Protein AF-I1C6K5-F1 (afdb_monomer_lite)

pLDDT: mean 70.8, std 8.44, range [43.22, 85.19]

Secondary structure (DSSP, 8-state):
-PPPHHHHHHHHHHHHHHHH-TT-HHHHHHHSHHHHHHHTTGGG--HHHHHHHHHHHHHHHHHHHSTT-----HHHHTTTEEEPTTT-SEEEHHHHHHHHHHHH-

Structure (mmCIF, N/CA/C/O backbone):
data_AF-I1C6K5-F1
#
_entry.id   AF-I1C6K5-F1
#
loop_
_atom_site.group_PDB
_atom_site.id
_atom_site.type_symbol
_atom_site.label_atom_id
_atom_site.label_alt_id
_atom_site.label_comp_id
_atom_site.label_asym_id
_atom_site.label_entity_id
_atom_site.label_seq_id
_atom_site.pdbx_PDB_ins_code
_atom_site.Cartn_x
_atom_site.Cartn_y
_atom_site.Cartn_z
_atom_site.occupancy
_atom_site.B_iso_or_equiv
_atom_site.auth_seq_id
_atom_site.auth_comp_id
_atom_site.auth_asym_id
_atom_site.auth_atom_id
_atom_site.pdbx_PDB_model_num
ATOM 1 N N . MET A 1 1 ? 18.041 -13.671 -10.545 1.00 43.22 1 MET A N 1
ATOM 2 C CA . MET A 1 1 ? 17.568 -13.938 -11.923 1.00 43.22 1 MET A CA 1
ATOM 3 C C . MET A 1 1 ? 17.510 -12.597 -12.622 1.00 43.22 1 MET A C 1
ATOM 5 O O . MET A 1 1 ? 16.742 -11.748 -12.189 1.00 43.22 1 MET A O 1
ATOM 9 N N . SER A 1 2 ? 18.395 -12.381 -13.595 1.00 49.06 2 SER A N 1
ATOM 10 C CA . SER A 1 2 ? 18.516 -11.110 -14.317 1.00 49.06 2 SER A CA 1
ATOM 11 C C . SER A 1 2 ? 17.273 -10.886 -15.183 1.00 49.06 2 SER A C 1
ATOM 13 O O . SER A 1 2 ? 16.818 -11.818 -15.845 1.00 49.06 2 SER A O 1
ATOM 15 N N . ILE A 1 3 ? 16.683 -9.690 -15.133 1.00 57.97 3 ILE A N 1
ATOM 16 C CA . ILE A 1 3 ? 15.528 -9.341 -15.972 1.00 57.97 3 ILE A CA 1
ATOM 17 C C . ILE A 1 3 ? 15.989 -9.308 -17.432 1.00 57.97 3 ILE A C 1
ATOM 19 O O . ILE A 1 3 ? 16.967 -8.634 -17.752 1.00 57.97 3 ILE A O 1
ATOM 23 N N . ASP A 1 4 ? 15.271 -10.024 -18.299 1.00 69.06 4 ASP A N 1
ATOM 24 C CA . ASP A 1 4 ? 15.582 -10.156 -19.723 1.00 69.06 4 ASP A CA 1
ATOM 25 C C . ASP A 1 4 ? 15.756 -8.765 -20.382 1.00 69.06 4 ASP A C 1
ATOM 27 O O . ASP A 1 4 ? 14.875 -7.901 -20.243 1.00 69.06 4 ASP A O 1
ATOM 31 N N . PRO A 1 5 ? 16.870 -8.508 -21.096 1.00 67.25 5 PRO A N 1
ATOM 32 C CA . PRO A 1 5 ? 17.138 -7.227 -21.751 1.00 67.25 5 PRO A CA 1
ATOM 33 C C . PRO A 1 5 ? 16.013 -6.780 -22.698 1.00 67.25 5 PRO A C 1
ATOM 35 O O . PRO A 1 5 ? 15.769 -5.578 -22.845 1.00 67.25 5 PRO A O 1
ATOM 38 N N . LYS A 1 6 ? 15.249 -7.715 -23.276 1.00 68.56 6 LYS A N 1
ATOM 39 C CA . LYS A 1 6 ? 14.079 -7.383 -24.104 1.00 68.56 6 LYS A CA 1
ATOM 40 C C . LYS A 1 6 ? 12.995 -6.652 -23.311 1.00 68.56 6 LYS A C 1
ATOM 42 O O . LYS A 1 6 ? 12.434 -5.673 -23.798 1.00 68.56 6 LYS A O 1
ATOM 47 N N . ILE A 1 7 ? 12.750 -7.053 -22.064 1.00 70.94 7 ILE A N 1
ATOM 48 C CA . ILE A 1 7 ? 11.740 -6.427 -21.197 1.00 70.94 7 ILE A CA 1
ATOM 49 C C . ILE A 1 7 ? 12.166 -5.003 -20.819 1.00 70.94 7 ILE A C 1
ATOM 51 O O . ILE A 1 7 ? 11.336 -4.093 -20.829 1.00 70.94 7 ILE A O 1
ATOM 55 N N . LYS A 1 8 ? 13.465 -4.780 -20.565 1.00 67.25 8 LYS A N 1
ATOM 56 C CA . LYS A 1 8 ? 14.017 -3.439 -20.297 1.00 67.25 8 LYS A CA 1
ATOM 57 C C . LYS A 1 8 ? 13.813 -2.491 -21.483 1.00 67.25 8 LYS A C 1
ATOM 59 O O . LYS A 1 8 ? 13.312 -1.382 -21.304 1.00 67.25 8 LYS A O 1
ATOM 64 N N . THR A 1 9 ? 14.146 -2.933 -22.698 1.00 73.44 9 THR A N 1
ATOM 65 C CA . THR A 1 9 ? 13.976 -2.106 -23.910 1.00 73.44 9 THR A CA 1
ATOM 66 C C . THR A 1 9 ? 12.509 -1.790 -24.210 1.00 73.44 9 THR A C 1
ATOM 68 O O . THR A 1 9 ? 12.186 -0.666 -24.597 1.00 73.44 9 THR A O 1
ATOM 71 N N . LEU A 1 10 ? 11.607 -2.747 -23.972 1.00 75.12 10 LEU A N 1
ATOM 72 C CA . LEU A 1 10 ? 10.170 -2.558 -24.140 1.00 75.12 10 LEU A CA 1
ATOM 73 C C . LEU A 1 10 ? 9.617 -1.541 -23.133 1.00 75.12 10 LEU A C 1
ATOM 75 O O . LEU A 1 10 ? 8.904 -0.620 -23.525 1.00 75.12 10 LEU A O 1
ATOM 79 N N . LEU A 1 11 ? 9.992 -1.659 -21.855 1.00 71.19 11 LEU A N 1
ATOM 80 C CA . LEU A 1 11 ? 9.610 -0.694 -20.823 1.00 71.19 11 LEU A CA 1
ATOM 81 C C . LEU A 1 11 ? 10.098 0.712 -21.165 1.00 71.19 11 LEU A C 1
ATOM 83 O O . LEU A 1 11 ? 9.302 1.642 -21.112 1.00 71.19 11 LEU A O 1
ATOM 87 N N . HIS A 1 12 ? 11.357 0.868 -21.582 1.00 75.06 12 HIS A N 1
ATOM 88 C CA . HIS A 1 12 ? 11.908 2.171 -21.964 1.00 75.06 12 HIS A CA 1
ATOM 89 C C . HIS A 1 12 ? 11.155 2.806 -23.146 1.00 75.06 12 HIS A C 1
ATOM 91 O O . HIS A 1 12 ? 10.915 4.010 -23.153 1.00 75.06 12 HIS A O 1
ATOM 97 N N . ARG A 1 13 ? 10.736 2.005 -24.135 1.00 76.31 13 ARG A N 1
ATOM 98 C CA . ARG A 1 13 ? 9.942 2.488 -25.279 1.00 76.31 13 ARG A CA 1
ATOM 99 C C . ARG A 1 13 ? 8.503 2.841 -24.912 1.00 76.31 13 ARG A C 1
ATOM 101 O O . ARG A 1 13 ? 7.957 3.770 -25.493 1.00 76.31 13 ARG A O 1
ATOM 108 N N . LEU A 1 14 ? 7.888 2.109 -23.983 1.00 75.25 14 LEU A N 1
ATOM 109 C CA . LEU A 1 14 ? 6.484 2.297 -23.601 1.00 75.25 14 LEU A CA 1
ATOM 110 C C . LEU A 1 14 ? 6.288 3.343 -22.496 1.00 75.25 14 LEU A C 1
ATOM 112 O O . LEU A 1 14 ? 5.211 3.932 -22.401 1.00 75.25 14 LEU A O 1
ATOM 116 N N . LEU A 1 15 ? 7.314 3.610 -21.683 1.00 73.94 15 LEU A N 1
ATOM 117 C CA . LEU A 1 15 ? 7.253 4.558 -20.567 1.00 73.94 15 LEU A CA 1
ATOM 118 C C . LEU A 1 15 ? 6.743 5.959 -20.964 1.00 73.94 15 LEU A C 1
ATOM 120 O O . LEU A 1 15 ? 5.874 6.470 -20.257 1.00 73.94 15 LEU A O 1
ATOM 124 N N . PRO A 1 16 ? 7.183 6.570 -22.084 1.00 74.69 16 PRO A N 1
ATOM 125 C CA . PRO A 1 16 ? 6.697 7.885 -22.503 1.00 74.69 16 PRO A CA 1
ATOM 126 C 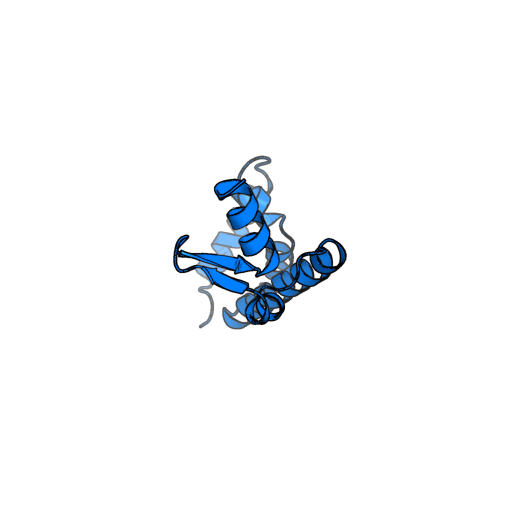C . PRO A 1 16 ? 5.193 7.878 -22.801 1.00 74.69 16 PRO A C 1
ATOM 128 O O . PRO A 1 16 ? 4.475 8.800 -22.420 1.00 74.69 16 PRO A O 1
ATOM 131 N N . TYR A 1 17 ? 4.692 6.802 -23.413 1.00 70.06 17 TYR A N 1
ATOM 132 C CA . TYR A 1 17 ? 3.274 6.641 -23.744 1.00 70.06 17 TYR A CA 1
ATOM 133 C C . TYR A 1 17 ? 2.413 6.423 -22.494 1.00 70.06 17 TYR A C 1
ATOM 135 O O . T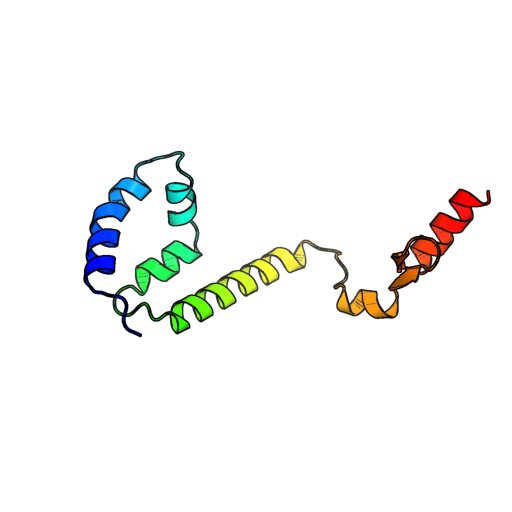YR A 1 17 ? 1.322 6.985 -22.370 1.00 70.06 17 TYR A O 1
ATOM 143 N N . ILE A 1 18 ? 2.933 5.670 -21.522 1.00 70.81 18 ILE A N 1
ATOM 144 C CA . ILE A 1 18 ? 2.301 5.481 -20.210 1.00 70.81 18 ILE A CA 1
ATOM 145 C C . ILE A 1 18 ? 2.245 6.805 -19.431 1.00 70.81 18 ILE A C 1
ATOM 147 O O . ILE A 1 18 ? 1.271 7.068 -18.729 1.00 70.81 18 ILE A O 1
ATOM 151 N N . GLN A 1 19 ? 3.263 7.659 -19.568 1.00 67.25 19 GLN A N 1
ATOM 152 C CA . GLN A 1 19 ? 3.346 8.949 -18.881 1.00 67.25 19 GLN A CA 1
ATOM 153 C C . GLN A 1 19 ? 2.523 10.067 -19.547 1.00 67.25 19 GLN A C 1
ATOM 155 O O . GLN A 1 19 ? 2.198 11.053 -18.890 1.00 67.25 19 GLN A O 1
ATOM 160 N N . CYS A 1 20 ? 2.163 9.936 -20.826 1.00 67.81 20 CYS A N 1
ATOM 161 C CA . CYS A 1 20 ? 1.427 10.976 -21.555 1.00 67.81 20 CYS A CA 1
ATOM 162 C C . CYS A 1 20 ? -0.100 10.902 -21.357 1.00 67.81 20 CYS A C 1
ATOM 164 O O . CYS A 1 20 ? -0.808 11.900 -21.497 1.00 67.81 20 CYS A O 1
ATOM 166 N N . THR A 1 21 ? -0.629 9.732 -20.991 1.00 71.69 21 THR A N 1
ATOM 167 C CA . THR A 1 21 ? -2.076 9.492 -20.886 1.00 71.69 21 THR A CA 1
ATOM 168 C C . THR A 1 21 ? -2.628 9.918 -19.522 1.00 71.69 21 THR A C 1
ATOM 170 O O . THR A 1 21 ? -2.818 9.113 -18.608 1.00 71.69 21 THR A O 1
ATOM 173 N N . LYS A 1 22 ? -2.913 11.220 -19.378 1.00 61.53 22 LYS A N 1
ATOM 174 C CA . LYS A 1 22 ? -3.535 11.828 -18.186 1.00 61.53 22 LYS A CA 1
ATOM 175 C C . LYS A 1 22 ? -4.943 11.256 -17.947 1.00 61.53 22 LYS A C 1
ATOM 177 O O . LYS A 1 22 ? -5.931 11.809 -18.407 1.00 61.53 22 LYS A O 1
ATOM 182 N N . GLY A 1 23 ? -5.026 10.134 -17.239 1.00 65.31 23 GLY A N 1
ATOM 183 C CA . GLY A 1 23 ? -6.288 9.457 -16.915 1.00 65.31 23 GLY A CA 1
ATOM 184 C C . GLY A 1 23 ? -6.177 7.937 -16.867 1.00 65.31 23 GLY A C 1
ATOM 185 O O . GLY A 1 23 ? -7.028 7.277 -16.278 1.00 65.31 23 GLY A O 1
ATOM 186 N N . HIS A 1 24 ? -5.106 7.367 -17.424 1.00 73.19 24 HIS A N 1
ATOM 187 C CA . HIS A 1 24 ? -4.914 5.925 -17.394 1.00 73.19 24 HIS A CA 1
ATOM 188 C C . HIS A 1 24 ? -4.403 5.452 -16.020 1.00 73.19 24 HIS A C 1
ATOM 190 O O . HIS A 1 24 ? -3.562 6.101 -15.394 1.00 73.19 24 HIS A O 1
ATOM 196 N N . GLN A 1 25 ? -4.846 4.283 -15.547 1.00 72.94 25 GLN A N 1
ATOM 197 C CA . GLN A 1 25 ? -4.356 3.706 -14.283 1.00 72.94 25 GLN A CA 1
ATOM 198 C C . GLN A 1 25 ? -2.831 3.508 -14.300 1.00 72.94 25 GLN A C 1
ATOM 200 O O . GLN A 1 25 ? -2.159 3.782 -13.310 1.00 72.94 25 GLN A O 1
ATOM 205 N N . TRP A 1 26 ? -2.267 3.131 -15.452 1.00 68.38 26 TRP A N 1
ATOM 206 C CA . TRP A 1 26 ? -0.812 3.068 -15.667 1.00 68.38 26 TRP A CA 1
ATOM 207 C C . TRP A 1 26 ? -0.107 4.420 -15.474 1.00 68.38 26 TRP A C 1
ATOM 209 O O . TRP A 1 26 ? 0.981 4.450 -14.902 1.00 68.38 26 TRP A O 1
ATOM 219 N N . TYR A 1 27 ? -0.730 5.536 -15.865 1.00 74.94 27 TYR A N 1
ATOM 220 C CA . TYR A 1 27 ? -0.198 6.877 -15.606 1.00 74.94 27 TYR A CA 1
ATOM 221 C C . TYR A 1 27 ? -0.165 7.171 -14.101 1.00 74.94 27 TYR A C 1
ATOM 223 O O . TYR A 1 27 ? 0.869 7.588 -13.576 1.00 74.94 27 TYR A O 1
ATOM 231 N N . LEU A 1 28 ? -1.250 6.867 -13.379 1.00 74.56 28 LEU A N 1
ATOM 232 C CA . LEU A 1 28 ? -1.302 7.018 -11.920 1.00 74.56 28 LEU A CA 1
ATOM 233 C C . LEU A 1 28 ? -0.250 6.149 -11.222 1.00 74.56 28 LEU A C 1
ATOM 235 O O . LEU A 1 28 ? 0.458 6.638 -10.342 1.00 74.56 28 LEU A O 1
ATOM 239 N N . LEU A 1 29 ? -0.099 4.895 -11.657 1.00 70.00 29 LEU A N 1
ATOM 240 C CA . LEU A 1 29 ? 0.907 3.969 -11.139 1.00 70.00 29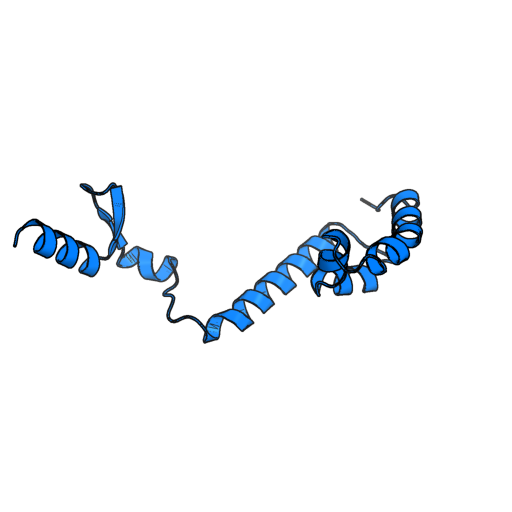 LEU A CA 1
ATOM 241 C C . LEU A 1 29 ? 2.322 4.504 -11.372 1.00 70.00 29 LEU A C 1
ATOM 243 O O . LEU A 1 29 ? 3.086 4.601 -10.411 1.00 70.00 29 LEU A O 1
ATOM 247 N N . SER A 1 30 ? 2.635 4.949 -12.592 1.00 70.31 30 SER A N 1
ATOM 248 C CA . SER A 1 30 ? 3.950 5.504 -12.946 1.00 70.31 30 SER A CA 1
ATOM 249 C C . SER A 1 30 ? 4.329 6.744 -12.124 1.00 70.31 30 SER A C 1
ATOM 251 O O . SER A 1 30 ? 5.509 7.009 -11.896 1.00 70.31 30 SER A O 1
ATOM 253 N N . ARG A 1 31 ? 3.331 7.491 -11.626 1.00 72.94 31 ARG A N 1
ATOM 254 C CA . ARG A 1 31 ? 3.535 8.671 -10.776 1.00 72.94 31 ARG A CA 1
ATOM 255 C C . ARG A 1 31 ? 3.706 8.366 -9.293 1.00 72.94 31 ARG A C 1
ATOM 257 O O . ARG A 1 31 ? 4.143 9.261 -8.562 1.00 72.94 31 ARG A O 1
ATOM 264 N N . THR A 1 32 ? 3.389 7.156 -8.837 1.00 76.31 32 THR A N 1
ATOM 265 C CA . THR A 1 32 ? 3.601 6.794 -7.430 1.00 76.31 32 THR A CA 1
ATOM 266 C C . THR A 1 32 ? 5.093 6.782 -7.088 1.00 76.31 32 THR A C 1
ATOM 268 O O . THR A 1 32 ? 5.952 6.475 -7.916 1.00 76.31 32 THR A O 1
ATOM 271 N N . SER A 1 33 ? 5.424 7.115 -5.843 1.00 71.25 33 SER A N 1
ATOM 272 C CA . SER A 1 33 ? 6.815 7.194 -5.385 1.00 71.25 33 SER A CA 1
ATOM 273 C C . SER A 1 33 ? 7.546 5.850 -5.421 1.00 71.25 33 SER A C 1
ATOM 275 O O . SER A 1 33 ? 8.751 5.852 -5.654 1.00 71.25 33 SER A O 1
ATOM 277 N N . ILE A 1 34 ? 6.843 4.711 -5.310 1.00 74.00 34 ILE A N 1
ATOM 278 C CA . ILE A 1 34 ? 7.447 3.385 -5.547 1.00 74.00 34 ILE A CA 1
ATOM 279 C C . ILE A 1 34 ? 7.995 3.294 -6.969 1.00 74.00 34 ILE A C 1
ATOM 281 O O . ILE A 1 34 ? 9.149 2.921 -7.158 1.00 74.00 34 ILE A O 1
ATOM 285 N N . TRP A 1 35 ? 7.175 3.629 -7.968 1.00 71.44 35 TRP A N 1
ATOM 286 C CA . TRP A 1 35 ? 7.568 3.519 -9.371 1.00 71.44 35 TRP A CA 1
ATOM 287 C C . TRP A 1 35 ? 8.721 4.463 -9.706 1.00 71.44 35 TRP A C 1
ATOM 289 O O . TRP A 1 35 ? 9.647 4.057 -10.402 1.00 71.44 35 TRP A O 1
ATOM 299 N N . LYS A 1 36 ? 8.740 5.668 -9.121 1.00 72.62 36 LYS A N 1
ATOM 300 C CA . LYS A 1 36 ? 9.892 6.575 -9.219 1.00 72.62 36 LYS A CA 1
ATOM 301 C C . LYS A 1 36 ? 11.165 5.955 -8.634 1.00 72.62 36 LYS A C 1
ATOM 303 O O . LYS A 1 36 ? 12.173 5.931 -9.323 1.00 72.62 36 LYS A O 1
ATOM 308 N N . MET A 1 37 ? 11.129 5.397 -7.420 1.00 68.06 37 MET A N 1
ATOM 309 C CA . MET A 1 37 ? 12.309 4.750 -6.809 1.00 68.06 37 MET A CA 1
ATOM 310 C C . MET A 1 37 ? 12.850 3.579 -7.643 1.00 68.06 37 MET A C 1
ATOM 312 O O . MET A 1 37 ? 14.058 3.362 -7.710 1.00 68.06 37 MET A O 1
ATOM 316 N N . VAL A 1 38 ? 11.955 2.833 -8.287 1.00 67.00 38 VAL A N 1
ATOM 317 C CA . VAL A 1 38 ? 12.298 1.681 -9.130 1.00 67.00 38 VAL A CA 1
ATOM 318 C C . VAL A 1 38 ? 12.913 2.119 -10.463 1.00 67.00 38 VAL A C 1
ATOM 320 O O . VAL A 1 38 ? 13.868 1.502 -10.918 1.00 67.00 38 VAL A O 1
ATOM 323 N N . LEU A 1 39 ? 12.437 3.225 -11.043 1.00 64.19 39 LEU A N 1
ATOM 324 C CA . LEU A 1 39 ? 12.982 3.813 -12.274 1.00 64.19 39 LEU A CA 1
ATOM 325 C C . LEU A 1 39 ? 14.412 4.365 -12.110 1.00 64.19 39 LEU A C 1
ATOM 327 O O . LEU A 1 39 ? 15.180 4.359 -13.069 1.00 64.19 39 LEU A O 1
ATOM 331 N N . PHE A 1 40 ? 14.807 4.802 -10.911 1.00 60.69 40 PHE A N 1
ATOM 332 C CA . PHE A 1 40 ? 16.179 5.271 -10.649 1.00 60.69 40 PHE A CA 1
ATOM 333 C C . PHE A 1 40 ? 17.198 4.139 -10.444 1.00 60.69 40 PHE A C 1
ATOM 335 O O . PHE A 1 40 ? 18.395 4.393 -10.447 1.00 60.69 40 PHE A O 1
ATOM 342 N N . THR A 1 41 ? 16.748 2.893 -10.267 1.00 57.06 41 THR A N 1
ATOM 343 C CA . THR A 1 41 ? 17.607 1.725 -9.974 1.00 57.06 41 THR A CA 1
ATOM 344 C C . THR A 1 41 ? 17.673 0.726 -11.139 1.00 57.06 41 THR A C 1
ATOM 346 O O . THR A 1 41 ? 18.079 -0.423 -10.971 1.00 57.06 41 THR A O 1
ATOM 349 N N . THR A 1 42 ? 17.273 1.164 -12.338 1.00 55.00 42 THR A N 1
ATOM 350 C CA . THR A 1 42 ? 16.974 0.315 -13.508 1.00 55.00 42 THR A CA 1
ATOM 351 C C . THR A 1 42 ? 18.180 -0.428 -14.100 1.00 55.00 42 THR A C 1
ATOM 353 O O . THR A 1 42 ? 17.987 -1.433 -14.797 1.00 55.00 42 THR A O 1
ATOM 356 N N . ASP A 1 43 ? 19.413 -0.019 -13.795 1.00 60.25 43 ASP A N 1
ATOM 357 C CA . ASP A 1 43 ? 20.601 -0.739 -14.272 1.00 60.25 43 ASP A CA 1
ATOM 358 C C . ASP A 1 43 ? 20.643 -2.182 -13.747 1.00 60.25 43 ASP A C 1
ATOM 360 O O . ASP A 1 43 ? 20.952 -3.101 -14.508 1.00 60.25 43 ASP A O 1
ATOM 364 N N . GLU A 1 44 ? 20.134 -2.439 -12.539 1.00 59.31 44 GLU A N 1
ATOM 365 C CA . GLU A 1 44 ? 20.116 -3.780 -11.947 1.00 59.31 44 GLU A CA 1
ATOM 366 C C . GLU A 1 44 ? 18.878 -3.989 -11.059 1.00 59.31 44 GLU A C 1
ATOM 368 O O . GLU A 1 44 ? 18.939 -4.165 -9.839 1.00 59.31 44 GLU A O 1
ATOM 373 N N . LEU A 1 45 ? 17.696 -3.938 -11.679 1.00 64.94 45 LEU A N 1
ATOM 374 C CA . LEU A 1 45 ? 16.444 -4.221 -10.980 1.00 64.94 45 LEU A CA 1
ATOM 375 C C . LEU A 1 45 ? 16.333 -5.723 -10.664 1.00 64.94 45 LEU A C 1
ATOM 377 O O . LEU A 1 45 ? 15.679 -6.481 -11.373 1.00 64.94 45 LEU A O 1
ATOM 381 N N . ASP A 1 46 ? 16.984 -6.174 -9.595 1.00 71.88 46 ASP A N 1
ATOM 382 C CA . ASP A 1 46 ? 16.774 -7.512 -9.052 1.00 71.88 46 ASP A CA 1
ATOM 383 C C . ASP A 1 46 ? 15.425 -7.594 -8.312 1.00 71.88 46 ASP A C 1
ATOM 385 O O . ASP A 1 46 ? 14.956 -6.666 -7.647 1.00 71.88 46 ASP A O 1
ATOM 389 N N . THR A 1 47 ? 14.783 -8.760 -8.364 1.00 76.12 47 THR A N 1
ATOM 390 C CA . THR A 1 47 ? 13.501 -8.989 -7.676 1.00 76.12 47 THR A CA 1
ATOM 391 C C . THR A 1 47 ? 13.637 -8.762 -6.164 1.00 76.12 47 THR A C 1
ATOM 393 O O . THR A 1 47 ? 12.686 -8.351 -5.489 1.00 76.12 47 THR A O 1
ATOM 396 N N . ARG A 1 48 ? 14.833 -9.007 -5.611 1.00 77.56 48 ARG A N 1
ATOM 397 C CA . ARG A 1 48 ? 15.153 -8.783 -4.199 1.00 77.56 48 ARG A CA 1
ATOM 398 C C . ARG A 1 48 ? 15.212 -7.298 -3.845 1.00 77.56 48 ARG A C 1
ATOM 400 O O . ARG A 1 48 ? 14.642 -6.914 -2.820 1.00 77.56 48 ARG A O 1
ATOM 407 N N . SER A 1 49 ? 15.839 -6.470 -4.682 1.00 76.25 49 SER A N 1
ATOM 408 C CA . SER A 1 49 ? 15.945 -5.023 -4.457 1.00 76.25 49 SER A CA 1
ATOM 409 C C . SER A 1 49 ? 14.577 -4.350 -4.579 1.00 76.25 49 SER A C 1
ATOM 411 O O . SER A 1 49 ? 14.207 -3.564 -3.705 1.00 76.25 49 SER A O 1
ATOM 413 N N . PHE A 1 50 ? 13.752 -4.767 -5.547 1.00 79.00 50 PHE A N 1
ATOM 414 C CA . PHE A 1 50 ? 12.362 -4.313 -5.659 1.00 79.00 50 PHE A CA 1
ATOM 415 C C . PHE A 1 50 ? 11.530 -4.668 -4.417 1.00 79.00 50 PHE A C 1
ATOM 417 O O . PHE A 1 50 ? 10.840 -3.815 -3.854 1.00 79.00 50 PHE A O 1
ATOM 424 N N . LYS A 1 51 ? 11.612 -5.919 -3.934 1.00 82.19 51 LYS A N 1
ATOM 425 C CA . LYS A 1 51 ? 10.919 -6.341 -2.701 1.00 82.19 51 LYS A CA 1
ATOM 426 C C . LYS A 1 51 ? 11.367 -5.514 -1.492 1.00 82.19 51 LYS A C 1
ATOM 428 O O . LYS A 1 51 ? 10.525 -5.147 -0.671 1.00 82.19 51 LYS A O 1
ATOM 433 N N . ALA A 1 52 ? 12.658 -5.204 -1.386 1.00 82.81 52 ALA A N 1
ATOM 434 C CA . ALA A 1 52 ? 13.191 -4.363 -0.318 1.00 82.81 52 ALA A CA 1
ATOM 435 C C . ALA A 1 52 ? 12.688 -2.911 -0.417 1.00 82.81 52 ALA A C 1
ATOM 437 O O . ALA A 1 52 ? 12.218 -2.362 0.580 1.00 82.81 52 ALA A O 1
ATOM 438 N N . ALA A 1 53 ? 12.700 -2.315 -1.613 1.00 80.44 53 ALA A N 1
ATOM 439 C CA . ALA A 1 53 ? 12.173 -0.972 -1.858 1.00 80.44 53 ALA A CA 1
ATOM 440 C C . ALA A 1 53 ? 10.672 -0.880 -1.539 1.00 80.44 53 ALA A C 1
ATOM 442 O O . ALA A 1 53 ? 10.239 0.034 -0.837 1.00 80.44 53 ALA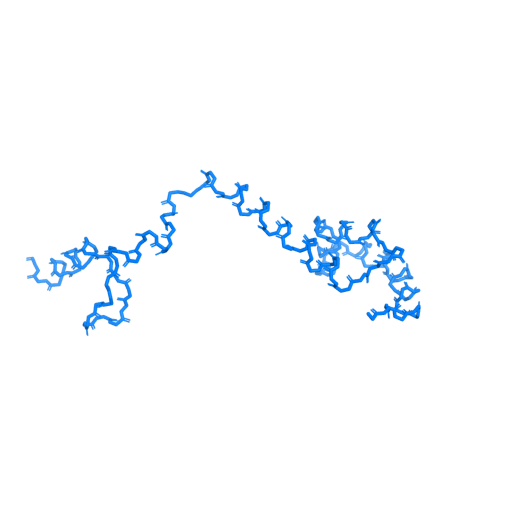 A O 1
ATOM 443 N N . LYS A 1 54 ? 9.885 -1.882 -1.954 1.00 82.25 54 LYS A N 1
ATOM 444 C CA . LYS A 1 54 ? 8.458 -1.986 -1.615 1.00 82.25 54 LYS A CA 1
ATOM 445 C C . LYS A 1 54 ? 8.237 -2.032 -0.101 1.00 82.25 54 LYS A C 1
ATOM 447 O O . LYS A 1 54 ? 7.360 -1.335 0.400 1.00 82.25 54 LYS A O 1
ATOM 452 N N . ARG A 1 55 ? 9.019 -2.836 0.632 1.00 84.62 55 ARG A N 1
ATOM 453 C CA . ARG A 1 55 ? 8.927 -2.918 2.103 1.00 84.62 55 ARG A CA 1
ATOM 454 C C . ARG A 1 55 ? 9.213 -1.569 2.760 1.00 84.62 55 ARG A C 1
ATOM 456 O O . ARG A 1 55 ? 8.416 -1.140 3.585 1.00 84.62 55 ARG A O 1
ATOM 463 N N . ARG A 1 56 ? 10.284 -0.884 2.344 1.00 84.75 56 ARG A N 1
ATOM 464 C CA . ARG A 1 56 ? 10.634 0.456 2.850 1.00 84.75 56 ARG A CA 1
ATOM 465 C C . ARG A 1 56 ? 9.525 1.470 2.594 1.00 84.75 56 ARG A C 1
ATOM 467 O O . ARG A 1 56 ? 9.128 2.175 3.512 1.00 84.75 56 ARG A O 1
ATOM 474 N N . PHE A 1 57 ? 8.973 1.493 1.383 1.00 84.56 57 PHE A N 1
ATOM 475 C CA . PHE A 1 57 ? 7.862 2.382 1.055 1.00 84.56 57 PHE A CA 1
ATOM 476 C C . PHE A 1 57 ? 6.624 2.117 1.922 1.00 84.56 57 PHE A C 1
ATOM 478 O O . PHE A 1 57 ? 6.004 3.055 2.419 1.00 84.56 57 PHE A O 1
ATOM 485 N N . LEU A 1 58 ? 6.247 0.847 2.105 1.00 83.81 58 LEU A N 1
ATOM 486 C CA . LEU A 1 58 ? 5.104 0.490 2.947 1.00 83.81 58 LEU A CA 1
ATOM 487 C C . LEU A 1 58 ? 5.337 0.908 4.399 1.00 83.81 58 LEU A C 1
ATOM 489 O O . LEU A 1 58 ? 4.434 1.467 5.011 1.00 83.81 58 LEU A O 1
ATOM 493 N N . GLN A 1 59 ? 6.544 0.693 4.920 1.00 85.19 59 GLN A N 1
ATOM 494 C CA . GLN A 1 59 ? 6.909 1.094 6.273 1.00 85.19 59 GLN A CA 1
ATOM 495 C C . GLN A 1 59 ? 6.843 2.616 6.458 1.00 85.19 59 GLN A C 1
ATOM 497 O O . GLN A 1 59 ? 6.183 3.079 7.380 1.00 85.19 59 GLN A O 1
ATOM 502 N N . GLN A 1 60 ? 7.407 3.397 5.534 1.00 84.19 60 GLN A N 1
ATOM 503 C CA . GLN A 1 60 ? 7.316 4.862 5.570 1.00 84.19 60 GLN A CA 1
ATOM 504 C C . GLN A 1 60 ? 5.864 5.352 5.511 1.00 84.19 60 GLN A C 1
ATOM 506 O O . GLN A 1 60 ? 5.483 6.269 6.230 1.00 84.19 60 GLN A O 1
ATOM 511 N N . ASN A 1 61 ? 5.014 4.728 4.689 1.00 81.94 61 ASN A N 1
ATOM 512 C CA . ASN A 1 61 ? 3.590 5.070 4.658 1.00 81.94 61 ASN A CA 1
ATOM 513 C C . ASN A 1 61 ? 2.874 4.727 5.962 1.00 81.94 61 ASN A C 1
ATOM 515 O O . ASN A 1 61 ? 1.946 5.441 6.340 1.00 81.94 61 ASN A O 1
ATOM 519 N N . LEU A 1 62 ? 3.262 3.634 6.623 1.00 77.69 62 LEU A N 1
ATOM 520 C CA . LEU A 1 62 ? 2.735 3.292 7.938 1.00 77.69 62 LEU A CA 1
ATOM 521 C C . LEU A 1 62 ? 3.147 4.347 8.962 1.00 77.69 62 LEU A C 1
ATOM 523 O O . LEU A 1 62 ? 2.266 4.867 9.631 1.00 77.69 62 LEU A O 1
ATOM 527 N N . GLU A 1 63 ? 4.426 4.722 9.012 1.00 79.62 63 GLU A N 1
ATOM 528 C CA . GLU A 1 63 ? 4.959 5.743 9.926 1.00 79.62 63 GLU A CA 1
ATOM 529 C C . GLU A 1 63 ? 4.296 7.114 9.710 1.00 79.62 63 GLU A C 1
ATOM 531 O O . GLU A 1 63 ? 3.852 7.736 10.669 1.00 79.62 63 GLU A O 1
ATOM 536 N N . ILE A 1 64 ? 4.111 7.550 8.457 1.00 79.00 64 ILE A N 1
ATOM 537 C CA . ILE A 1 64 ? 3.401 8.803 8.124 1.00 79.00 64 ILE A CA 1
ATOM 538 C C . ILE A 1 64 ? 1.930 8.757 8.566 1.00 79.00 64 ILE A C 1
ATOM 540 O O . ILE A 1 64 ? 1.357 9.770 8.963 1.00 79.00 64 ILE A O 1
ATOM 544 N N . ARG A 1 65 ? 1.289 7.586 8.492 1.00 70.25 65 ARG A N 1
ATOM 545 C CA . ARG A 1 65 ? -0.118 7.400 8.885 1.00 70.25 65 ARG A CA 1
ATOM 546 C C . ARG A 1 65 ? -0.293 7.103 10.375 1.00 70.25 65 ARG A C 1
ATOM 548 O O . ARG A 1 65 ? -1.420 7.151 10.863 1.00 70.25 65 ARG A O 1
ATOM 555 N N . GLN A 1 66 ? 0.789 6.800 11.083 1.00 64.38 66 GLN A N 1
ATOM 556 C CA . GLN A 1 66 ? 0.805 6.455 12.499 1.00 64.38 66 GLN A CA 1
ATOM 557 C C . GLN A 1 66 ? 0.393 7.604 13.433 1.00 64.38 66 GLN A C 1
ATOM 559 O O . GLN A 1 66 ? -0.424 7.340 14.314 1.00 64.38 66 GLN A O 1
ATOM 564 N N . PRO A 1 67 ? 0.826 8.871 13.247 1.00 61.97 67 PRO A N 1
ATOM 565 C CA . PRO A 1 67 ? 0.358 9.965 14.100 1.00 61.97 67 PRO A CA 1
ATOM 566 C C . PRO A 1 67 ? -1.137 10.266 13.920 1.00 61.97 67 PRO A C 1
ATOM 568 O O . PRO A 1 67 ? -1.754 10.851 14.802 1.00 61.97 67 PRO A O 1
ATOM 571 N N . PHE A 1 68 ? -1.749 9.834 12.809 1.00 55.50 68 PHE A N 1
ATOM 572 C CA . PHE A 1 68 ? -3.148 10.131 12.485 1.00 55.50 68 PHE A CA 1
ATOM 573 C C . PHE A 1 68 ? -4.155 9.116 13.039 1.00 55.50 68 PHE A C 1
ATOM 575 O O . PHE A 1 68 ? -5.342 9.188 12.715 1.00 55.50 68 PHE A O 1
ATOM 582 N N . ARG A 1 69 ? -3.721 8.131 13.836 1.00 55.59 69 ARG A N 1
ATOM 583 C CA . ARG A 1 69 ? -4.634 7.109 14.343 1.00 55.59 69 ARG A CA 1
ATOM 584 C C . ARG A 1 69 ? -4.516 6.903 15.847 1.00 55.59 69 ARG A C 1
ATOM 586 O O . ARG A 1 69 ? -3.610 6.243 16.335 1.00 55.59 69 ARG A O 1
ATOM 593 N N . THR A 1 70 ? -5.598 7.249 16.533 1.00 58.47 70 THR A N 1
ATOM 594 C CA . THR A 1 70 ? -6.058 6.613 17.780 1.00 58.47 70 THR A CA 1
ATOM 595 C C . THR A 1 70 ? -6.374 5.113 17.608 1.00 58.47 70 THR A C 1
ATOM 597 O O . THR A 1 70 ? -6.945 4.487 18.503 1.00 58.47 70 THR A O 1
ATOM 600 N N . SER A 1 71 ? -6.023 4.496 16.467 1.00 60.97 71 SER A N 1
ATOM 601 C CA . SER A 1 71 ? -6.229 3.074 16.222 1.00 60.97 71 SER A CA 1
ATOM 602 C C . SER A 1 71 ? -5.267 2.276 17.088 1.00 60.97 71 SER A C 1
ATOM 604 O O . SER A 1 71 ? -4.083 2.141 16.771 1.00 60.97 71 SER A O 1
ATOM 606 N N . LYS A 1 72 ? -5.792 1.720 18.177 1.00 62.81 72 LYS A N 1
ATOM 607 C CA . LYS A 1 72 ? -5.096 0.696 18.950 1.00 62.81 72 LYS A CA 1
ATOM 608 C C . LYS A 1 72 ? -4.710 -0.438 17.998 1.00 62.81 72 LYS A C 1
ATOM 610 O O . LYS A 1 72 ? -5.545 -0.933 17.239 1.00 62.81 72 LYS A O 1
ATOM 615 N N . GLN A 1 73 ? -3.432 -0.814 17.994 1.00 61.69 73 GLN A N 1
ATOM 616 C CA . GLN A 1 73 ? -2.966 -1.953 17.209 1.00 61.69 73 GLN A CA 1
ATOM 617 C C . GLN A 1 73 ? -3.755 -3.197 17.623 1.00 61.69 73 GLN A C 1
ATOM 619 O O . GLN A 1 73 ? -3.937 -3.441 18.814 1.00 61.69 73 GLN A O 1
ATOM 624 N N . LEU A 1 74 ? -4.182 -4.018 16.659 1.00 60.44 74 LEU A N 1
ATOM 625 C CA . LEU A 1 74 ? -4.927 -5.245 16.963 1.00 60.44 74 LEU A CA 1
ATOM 626 C C . LEU A 1 74 ? -4.157 -6.168 17.919 1.00 60.44 74 LEU A C 1
ATOM 628 O O . LEU A 1 74 ? -4.775 -6.864 18.710 1.00 60.44 74 LEU A O 1
ATOM 632 N N . SER A 1 75 ? -2.820 -6.141 17.903 1.00 63.09 75 SER A N 1
ATOM 633 C CA . SER A 1 75 ? -1.971 -6.837 18.880 1.00 63.09 75 SER A CA 1
ATOM 634 C C . SER A 1 75 ? -2.202 -6.368 20.322 1.00 63.09 75 SER A C 1
ATOM 636 O O . SER A 1 75 ? -2.269 -7.202 21.216 1.00 63.09 75 SER A O 1
ATOM 638 N N . HIS A 1 76 ? -2.372 -5.064 20.552 1.00 62.81 76 HIS A N 1
ATOM 639 C CA . HIS A 1 76 ? -2.764 -4.508 21.853 1.00 62.81 76 HIS A CA 1
ATOM 640 C C . HIS A 1 76 ? -4.241 -4.781 22.166 1.00 62.81 76 HIS A C 1
ATOM 642 O O . HIS A 1 76 ? -4.606 -4.991 23.320 1.00 62.81 76 HIS A O 1
ATOM 648 N N . CYS A 1 77 ? -5.098 -4.842 21.144 1.00 57.62 77 CYS A N 1
ATOM 649 C CA . CYS A 1 77 ? -6.498 -5.214 21.324 1.00 57.62 77 CYS A CA 1
ATOM 650 C C . CYS A 1 77 ? -6.666 -6.696 21.673 1.00 57.62 77 CYS A C 1
ATOM 652 O O . CYS A 1 77 ? -7.577 -7.000 22.422 1.00 57.62 77 CYS A O 1
ATOM 654 N N . ARG A 1 78 ? -5.781 -7.609 21.241 1.00 60.25 78 ARG A N 1
ATOM 655 C CA . ARG A 1 78 ? -5.910 -9.063 21.492 1.00 60.25 78 ARG A CA 1
ATOM 656 C C . ARG A 1 78 ? -6.055 -9.437 22.967 1.00 60.25 78 ARG A C 1
ATOM 658 O O . ARG A 1 78 ? -6.711 -10.426 23.257 1.00 60.25 78 ARG A O 1
ATOM 665 N N . GLN A 1 79 ? -5.484 -8.659 23.887 1.00 62.69 79 GLN A N 1
ATOM 666 C CA . GLN A 1 79 ? -5.659 -8.889 25.328 1.00 62.69 79 GLN A CA 1
ATOM 667 C C . GLN A 1 79 ? -7.035 -8.429 25.847 1.00 62.69 79 GLN A C 1
ATOM 669 O O . GLN A 1 79 ? -7.496 -8.908 26.876 1.00 62.69 79 GLN A O 1
ATOM 674 N N . SER A 1 80 ? -7.700 -7.509 25.141 1.00 62.69 80 SER A N 1
ATOM 675 C CA . SER A 1 80 ? -9.007 -6.939 25.506 1.00 62.69 80 SER A CA 1
ATOM 676 C C . SER A 1 80 ? -10.172 -7.389 24.611 1.00 62.69 80 SER A C 1
ATOM 678 O O . SER A 1 80 ? -11.326 -7.171 24.984 1.00 62.69 80 SER A O 1
ATOM 680 N N . THR A 1 81 ? -9.894 -8.019 23.464 1.00 63.12 81 THR A N 1
ATOM 681 C CA . THR A 1 81 ? -10.871 -8.545 22.502 1.00 63.12 81 THR A CA 1
ATOM 682 C C . THR A 1 81 ? -10.949 -10.062 22.611 1.00 63.12 81 THR A C 1
ATOM 684 O O . THR A 1 81 ? -10.023 -10.765 22.203 1.00 63.12 81 THR A O 1
ATOM 687 N N . SER A 1 82 ? -12.068 -10.566 23.122 1.00 67.94 82 SER A N 1
ATOM 688 C CA . SER A 1 82 ? -12.423 -11.985 23.063 1.00 67.94 82 SER A CA 1
ATOM 689 C C . SER A 1 82 ? -13.388 -12.217 21.900 1.00 67.94 82 SER A C 1
ATOM 691 O O . SER A 1 82 ? -14.163 -11.325 21.554 1.00 67.94 82 SER A O 1
ATOM 693 N N . ILE A 1 83 ? -13.377 -13.408 21.300 1.00 71.44 83 ILE A N 1
ATOM 694 C CA . ILE A 1 83 ? -14.441 -13.794 20.364 1.00 71.44 83 ILE A CA 1
ATOM 695 C C . ILE A 1 83 ? -15.709 -13.992 21.190 1.00 71.44 83 ILE A C 1
ATOM 697 O O . ILE A 1 83 ? -15.735 -14.809 22.110 1.00 71.44 83 ILE A O 1
ATOM 701 N N . ASP A 1 84 ? -16.734 -13.197 20.906 1.00 69.31 84 ASP A N 1
ATOM 702 C CA . ASP A 1 84 ? -18.020 -13.321 21.576 1.00 69.31 84 ASP A CA 1
ATOM 703 C C . ASP A 1 84 ? -18.729 -14.595 21.074 1.00 69.31 84 ASP A C 1
ATOM 705 O O . ASP A 1 84 ? -18.953 -14.707 19.869 1.00 69.31 84 ASP A O 1
ATOM 709 N N . PRO A 1 85 ? -19.101 -15.553 21.942 1.00 66.25 85 PRO A N 1
ATOM 710 C CA . PRO A 1 85 ? -19.707 -16.815 21.507 1.00 66.25 85 PRO A CA 1
ATOM 711 C C . PRO A 1 85 ? -21.116 -16.665 20.906 1.00 66.25 85 PRO A C 1
ATOM 713 O O . PRO A 1 85 ? -21.597 -17.588 20.259 1.00 66.25 85 PRO A O 1
ATOM 716 N N . ILE A 1 86 ? -21.789 -15.528 21.109 1.00 70.75 86 ILE A N 1
ATOM 717 C CA . ILE A 1 86 ? -23.126 -15.252 20.561 1.00 70.75 86 ILE A CA 1
ATOM 718 C C . ILE A 1 86 ? -23.005 -14.573 19.194 1.00 70.75 86 ILE A C 1
ATOM 720 O O . ILE A 1 86 ? -23.788 -14.846 18.290 1.00 70.75 86 ILE A O 1
ATOM 724 N N . LEU A 1 87 ? -22.039 -13.662 19.048 1.00 70.94 87 LEU A N 1
ATOM 725 C CA . LEU A 1 87 ? -21.851 -12.871 17.827 1.00 70.94 87 LEU A CA 1
ATOM 726 C C . LEU A 1 87 ? -20.823 -13.455 16.854 1.00 70.94 87 LEU A C 1
ATOM 728 O O . LEU A 1 87 ? -20.800 -13.032 15.704 1.00 70.94 87 LEU A O 1
ATOM 732 N N . TRP A 1 88 ? -19.962 -14.372 17.302 1.00 75.75 88 TRP A N 1
ATOM 733 C CA . TRP A 1 88 ? -18.832 -14.917 16.535 1.00 75.75 88 TRP A CA 1
ATOM 734 C C . TRP A 1 88 ? -17.894 -13.850 15.952 1.00 75.75 88 TRP A C 1
ATOM 736 O O . TRP A 1 88 ? -17.212 -14.063 14.951 1.00 75.75 88 TRP A O 1
ATOM 746 N N . LEU A 1 89 ? -17.829 -12.691 16.607 1.00 76.88 89 LEU A N 1
ATOM 747 C CA . LEU A 1 89 ? -16.994 -11.563 16.210 1.00 76.88 89 LEU A CA 1
ATOM 748 C C . LEU A 1 89 ? -15.993 -11.235 17.327 1.00 76.88 89 LEU A C 1
ATOM 750 O O . LEU A 1 89 ? -16.308 -11.435 18.506 1.00 76.88 89 LEU A O 1
ATOM 754 N N . PRO A 1 90 ? -14.787 -10.731 17.000 1.00 70.12 90 PRO A N 1
ATOM 755 C CA . PRO A 1 90 ? -13.870 -10.200 17.998 1.00 70.12 90 PRO A CA 1
ATOM 756 C C . PRO A 1 90 ? -14.455 -8.898 18.543 1.00 70.12 90 PRO A C 1
ATOM 758 O O . PRO A 1 90 ? -14.529 -7.901 17.827 1.00 70.12 90 PRO A O 1
ATOM 761 N N . VAL A 1 91 ? -14.879 -8.918 19.802 1.00 79.81 91 VAL A N 1
ATOM 762 C CA . VAL A 1 91 ? -15.520 -7.778 20.464 1.00 79.81 91 VAL A CA 1
ATOM 763 C C . VAL A 1 91 ? -14.771 -7.507 21.764 1.00 79.81 91 VAL A C 1
ATOM 765 O O . VAL A 1 91 ? -14.397 -8.431 22.492 1.00 79.81 91 VAL A O 1
ATOM 768 N N . SER A 1 92 ? -14.495 -6.240 22.062 1.00 78.50 92 SER A N 1
ATOM 769 C CA . SER A 1 92 ? -13.899 -5.879 23.348 1.00 78.50 92 SER A CA 1
ATOM 770 C C . SER A 1 92 ? -14.891 -6.071 24.499 1.00 78.50 92 SER A C 1
ATOM 772 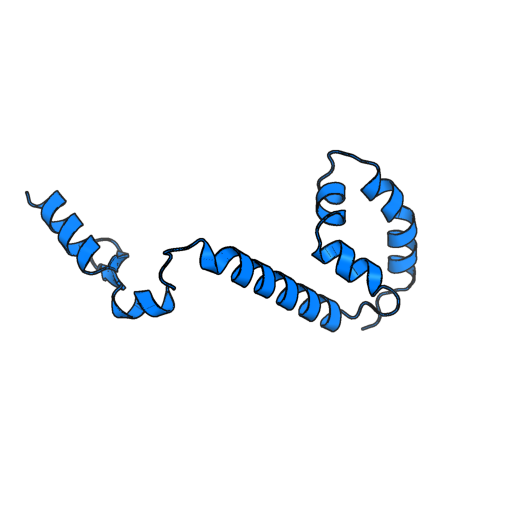O O . SER A 1 92 ? -16.107 -5.998 24.316 1.00 78.50 92 SER A O 1
ATOM 774 N N . LYS 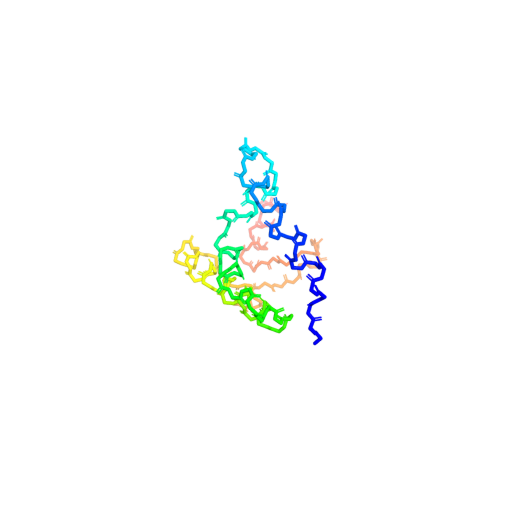A 1 93 ? -14.394 -6.262 25.728 1.00 76.12 93 LYS A N 1
ATOM 775 C CA . LYS A 1 93 ? -15.263 -6.417 26.913 1.00 76.12 93 LYS A CA 1
ATOM 776 C C . LYS A 1 93 ? -16.235 -5.238 27.096 1.00 76.12 93 LYS A C 1
ATOM 778 O O . LYS A 1 93 ? -17.392 -5.448 27.452 1.00 76.12 93 LYS A O 1
ATOM 783 N N . SER A 1 94 ? -15.790 -4.011 26.811 1.00 76.44 94 SER A N 1
ATOM 784 C CA . SER A 1 94 ? -16.625 -2.802 26.862 1.00 76.44 94 SER A CA 1
ATOM 785 C C . SER A 1 94 ? -17.719 -2.792 25.797 1.00 76.44 94 SER A C 1
ATOM 787 O O . SER A 1 94 ? -18.860 -2.448 26.102 1.00 76.44 94 SER A O 1
ATOM 789 N N . GLU A 1 95 ? -17.395 -3.201 24.569 1.00 79.06 95 GLU A N 1
ATOM 790 C CA . GLU A 1 95 ? -18.375 -3.312 23.487 1.00 79.06 95 GLU A CA 1
ATOM 791 C C . GLU A 1 95 ? -19.391 -4.415 23.793 1.00 79.06 95 GLU A C 1
ATOM 793 O O . GLU A 1 95 ? -20.585 -4.181 23.645 1.00 79.06 95 GLU A O 1
ATOM 798 N N . ARG A 1 96 ? -18.961 -5.573 24.316 1.00 80.00 96 ARG A N 1
ATOM 799 C CA . ARG A 1 96 ? -19.872 -6.646 24.746 1.00 80.00 96 ARG A CA 1
ATOM 800 C C . ARG A 1 96 ? -20.839 -6.162 25.825 1.00 80.00 96 ARG A C 1
ATOM 802 O O . ARG A 1 96 ? -22.041 -6.363 25.684 1.00 80.00 96 ARG A O 1
ATOM 809 N N . SER A 1 97 ? -20.354 -5.487 26.870 1.00 78.19 97 SER A N 1
ATOM 810 C CA . SER A 1 97 ? -21.228 -4.914 27.907 1.00 78.19 97 SER A CA 1
ATOM 811 C C . SER A 1 97 ? -22.199 -3.875 27.347 1.00 78.19 97 SER A C 1
ATOM 813 O O . SER A 1 97 ? -23.335 -3.782 27.803 1.00 78.19 97 SER A O 1
ATOM 815 N N . HIS A 1 98 ? -21.780 -3.090 26.354 1.00 80.31 98 HIS A N 1
ATOM 816 C CA . HIS A 1 98 ? -22.675 -2.183 25.645 1.00 80.31 98 HIS A CA 1
ATOM 817 C C . HIS A 1 98 ? -23.750 -2.969 24.884 1.00 80.31 98 HIS A C 1
ATOM 819 O O . HIS A 1 98 ? -24.926 -2.791 25.167 1.00 80.31 98 HIS A O 1
ATOM 825 N N . TYR A 1 99 ? -23.375 -3.917 24.023 1.00 75.62 99 TYR A N 1
ATOM 826 C CA . TYR A 1 99 ? -24.324 -4.742 23.270 1.00 75.62 99 TYR A CA 1
ATOM 827 C C . TYR A 1 99 ? -25.308 -5.515 24.154 1.00 75.62 99 TYR A C 1
ATOM 829 O O . TYR A 1 99 ? -26.477 -5.616 23.797 1.00 75.62 99 TYR A O 1
ATOM 837 N N . ILE A 1 100 ? -24.863 -6.050 25.295 1.00 77.38 100 ILE A N 1
ATOM 838 C CA . ILE A 1 100 ? -25.740 -6.751 26.242 1.00 77.38 100 ILE A CA 1
ATOM 839 C C . ILE A 1 100 ? -26.768 -5.783 26.835 1.00 77.38 100 ILE A C 1
ATOM 841 O O . ILE A 1 100 ? -27.950 -6.105 26.817 1.00 77.38 100 ILE A O 1
ATOM 845 N N . ARG A 1 101 ? -26.349 -4.592 27.289 1.00 82.19 101 ARG A N 1
ATOM 846 C CA . ARG A 1 101 ? -27.278 -3.559 27.785 1.00 82.19 101 ARG A CA 1
ATOM 847 C C . ARG A 1 101 ? -28.290 -3.152 26.716 1.00 82.19 101 ARG A C 1
ATOM 849 O O . ARG A 1 101 ? -29.481 -3.192 26.964 1.00 82.19 101 ARG A O 1
ATOM 856 N N . TRP A 1 102 ? -27.827 -2.882 25.496 1.00 79.56 102 TRP A N 1
ATOM 857 C CA . TRP A 1 102 ? -28.713 -2.533 24.381 1.00 79.56 102 TRP A CA 1
ATOM 858 C C . TRP A 1 102 ? -29.707 -3.640 24.007 1.00 79.56 102 TRP A C 1
ATOM 860 O O . TRP A 1 102 ? -30.783 -3.333 23.507 1.00 79.56 102 TRP A O 1
ATOM 870 N N . ARG A 1 103 ? -29.368 -4.919 24.220 1.00 76.81 103 ARG A N 1
ATOM 871 C CA . ARG A 1 103 ? -30.293 -6.035 23.964 1.00 76.81 103 ARG A CA 1
ATOM 872 C C . ARG A 1 103 ? -31.247 -6.333 25.114 1.00 76.81 103 ARG A C 1
ATOM 874 O O . ARG A 1 103 ? -32.313 -6.874 24.848 1.00 76.81 103 ARG A O 1
ATOM 881 N N . LEU A 1 104 ? -30.841 -6.079 26.356 1.00 73.38 104 LEU A N 1
ATOM 882 C CA . LEU A 1 104 ? -31.593 -6.491 27.545 1.00 73.38 104 LEU A CA 1
ATOM 883 C C . LEU A 1 104 ? -32.380 -5.353 28.215 1.00 73.38 104 LEU A C 1
ATOM 885 O O . LEU A 1 104 ? -33.209 -5.665 29.064 1.00 73.38 104 LEU A O 1
ATOM 889 N N . GLY A 1 105 ? -32.189 -4.096 27.789 1.00 61.16 105 GLY A N 1
ATOM 890 C CA . GLY A 1 105 ? -32.858 -2.920 28.363 1.00 61.16 105 GLY A CA 1
ATOM 891 C C . GLY A 1 105 ? -32.062 -2.321 29.509 1.00 61.16 105 GLY A C 1
ATOM 892 O O . GLY A 1 105 ? -31.990 -2.967 30.575 1.00 61.16 105 GLY A O 1
#

Organism: Rhizopus delemar (strain RA 99-880 / ATCC MYA-4621 / FGSC 9543 / NRRL 43880) (NCBI:txid246409)

Foldseek 3Di:
DFDPVVVLVVCVVCVVVLCVPPPDPSNVVCPDVLVVVQVVVSVTPDPVVSVVSVVVVVVVVCVVCVVVDPDDDVVNCVVQWDQDPVPSDGDGPVRVVVVVVVVPD

Sequence (105 aa):
MSIDPKIKTLLHRLLPYIQCTKGHQWYLLSRTSIWKMVLFTTDELDTRSFKAAKRRFLQQNLEIRQPFRTSKQLSHCRQSTSIDPILWLPVSKSERSHYIRWRLG

Radius of gyration: 23.3 Å; chains: 1; bounding box: 54×29×54 Å